Protein AF-A0A2T2UXA8-F1 (afdb_monomer)

Solvent-accessible surface area (backbone atoms only — not comparable to full-atom values): 5760 Å² total; per-residue (Å²): 130,88,63,72,73,56,71,63,59,55,4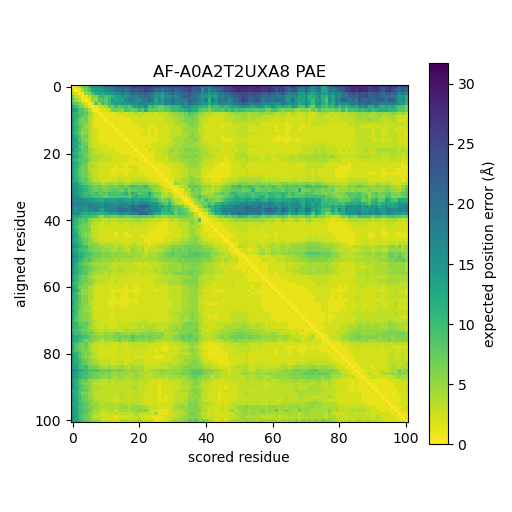5,46,52,39,52,54,51,30,71,77,38,76,65,45,43,37,21,43,39,89,54,54,91,94,45,94,65,94,63,83,54,45,32,29,40,38,30,31,80,61,58,68,75,55,46,57,58,44,48,57,59,51,49,54,52,43,48,56,51,22,59,73,42,70,50,57,48,35,61,46,78,45,77,43,43,61,86,38,72,65,41,51,49,36,74,74,67,28,49,77,90

Foldseek 3Di:
DQDDPDVVLVVVLQVQLCVVPVQWWKWWAPA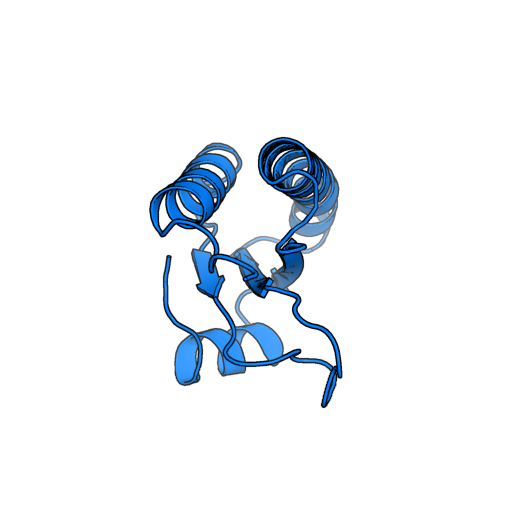DPVDHDPAPETEMEIEHQDDPVVLVVSVVVNVVSLVVSCVVVVPRPRYDYDYDYCPDPVNVNRVVGTHTD

Sequence (101 aa):
MKTAPEADDLEELARALKQVDDRIQVYLLPSDPEGPSQDTDLHVAVLANVEDERLMTLNEAIADIVEDINLKLNYDPFVVAHPTNRDDMLAESARKNGVRL

Mean predicted aligned error: 4.99 Å

Structure (mmCIF, N/CA/C/O backbone):
data_AF-A0A2T2UXA8-F1
#
_entry.id   AF-A0A2T2UXA8-F1
#
loop_
_atom_site.group_PDB
_atom_site.id
_atom_site.type_symbol
_atom_site.label_atom_id
_atom_site.label_alt_id
_atom_site.label_comp_id
_atom_site.label_asym_id
_atom_site.label_entity_id
_atom_site.label_seq_id
_atom_site.pdbx_PDB_ins_code
_atom_site.Cartn_x
_atom_site.Cartn_y
_atom_site.Cartn_z
_atom_site.occupancy
_atom_site.B_iso_or_equiv
_atom_site.auth_seq_id
_atom_site.auth_comp_id
_atom_site.auth_asym_id
_atom_site.auth_atom_id
_atom_site.pdbx_PDB_model_num
ATOM 1 N N . MET A 1 1 ? 10.845 -22.932 5.988 1.00 36.22 1 MET A N 1
ATOM 2 C CA . MET A 1 1 ? 10.409 -22.444 4.663 1.00 36.22 1 MET A CA 1
ATOM 3 C C . MET A 1 1 ? 9.589 -21.208 4.936 1.00 36.22 1 MET A C 1
ATOM 5 O O . MET A 1 1 ? 8.702 -21.309 5.770 1.00 36.22 1 MET A O 1
ATOM 9 N N . LYS A 1 2 ? 9.937 -20.072 4.326 1.00 40.25 2 LYS A N 1
ATOM 10 C CA . LYS A 1 2 ? 9.115 -18.865 4.388 1.00 40.25 2 LYS A CA 1
ATOM 11 C C . LYS A 1 2 ? 7.832 -19.152 3.614 1.00 40.25 2 LYS A C 1
ATOM 13 O O . LYS A 1 2 ? 7.902 -19.455 2.423 1.00 40.25 2 LYS A O 1
ATOM 18 N N . THR A 1 3 ? 6.703 -19.205 4.303 1.00 44.31 3 THR A N 1
ATOM 19 C CA . THR A 1 3 ? 5.393 -19.239 3.658 1.00 44.31 3 THR A CA 1
ATOM 20 C C . THR A 1 3 ? 5.160 -17.864 3.049 1.00 44.31 3 THR A C 1
ATOM 22 O O . THR A 1 3 ? 5.410 -16.852 3.695 1.00 44.31 3 THR A O 1
ATOM 25 N N . ALA A 1 4 ? 4.755 -17.834 1.780 1.00 55.53 4 ALA A N 1
ATOM 26 C CA . ALA A 1 4 ? 4.192 -16.636 1.167 1.00 55.53 4 ALA A CA 1
ATOM 27 C C . ALA A 1 4 ? 3.091 -16.074 2.095 1.00 55.53 4 ALA A C 1
ATOM 29 O O . ALA A 1 4 ? 2.483 -16.880 2.809 1.00 55.53 4 ALA A O 1
ATOM 30 N N . PRO A 1 5 ? 2.834 -14.752 2.096 1.00 58.69 5 PRO A N 1
ATOM 31 C CA . PRO A 1 5 ? 1.695 -14.225 2.854 1.00 58.69 5 PRO A CA 1
ATOM 32 C C . PRO A 1 5 ? 0.455 -15.023 2.433 1.00 58.69 5 PRO A C 1
ATOM 34 O O . PRO A 1 5 ? 0.295 -15.335 1.242 1.00 58.69 5 PRO A O 1
ATOM 37 N N . GLU A 1 6 ? -0.401 -15.407 3.375 1.00 65.06 6 GLU A N 1
ATOM 38 C CA . GLU A 1 6 ? -1.675 -15.985 2.968 1.00 65.06 6 GLU A CA 1
ATOM 39 C C . GLU A 1 6 ? -2.430 -14.881 2.211 1.00 65.06 6 GLU A C 1
ATOM 41 O O . GLU A 1 6 ? -2.365 -13.705 2.576 1.00 65.06 6 GLU A O 1
ATOM 46 N N . ALA A 1 7 ? -3.073 -15.218 1.087 1.00 68.81 7 ALA A N 1
ATOM 47 C CA . ALA A 1 7 ? -3.797 -14.235 0.271 1.00 68.81 7 ALA A CA 1
ATOM 48 C C . ALA A 1 7 ? -4.783 -13.403 1.120 1.00 68.81 7 ALA A C 1
ATOM 50 O O . ALA A 1 7 ? -5.033 -12.236 0.823 1.00 68.81 7 ALA A O 1
ATOM 51 N N . ASP A 1 8 ? -5.250 -13.994 2.218 1.00 79.81 8 ASP A N 1
ATOM 52 C CA . ASP A 1 8 ? -6.139 -13.430 3.220 1.00 79.81 8 ASP A CA 1
ATOM 53 C C . ASP A 1 8 ? -5.565 -12.174 3.911 1.00 79.81 8 ASP A C 1
ATOM 55 O O . ASP A 1 8 ? -6.302 -11.202 4.081 1.00 79.81 8 ASP A O 1
ATOM 59 N N . ASP A 1 9 ? -4.265 -12.120 4.232 1.00 85.50 9 ASP A N 1
ATOM 60 C CA . ASP A 1 9 ? -3.651 -10.961 4.909 1.00 85.50 9 ASP A CA 1
ATOM 61 C C . ASP A 1 9 ? -3.525 -9.748 3.973 1.00 85.50 9 ASP A C 1
ATOM 63 O O . ASP A 1 9 ? -3.772 -8.601 4.357 1.00 85.50 9 ASP A O 1
ATOM 67 N N . LEU A 1 10 ? -3.175 -9.992 2.705 1.00 88.19 10 LEU A N 1
ATOM 68 C CA . LEU A 1 10 ? -3.113 -8.944 1.681 1.00 88.19 10 LEU A CA 1
ATOM 69 C C . LEU A 1 10 ? -4.511 -8.432 1.311 1.00 88.19 10 LEU A C 1
ATOM 71 O O . LEU A 1 10 ? -4.689 -7.238 1.054 1.00 88.19 10 LEU A O 1
ATOM 75 N N . GLU A 1 11 ? -5.513 -9.311 1.319 1.00 90.31 11 GLU A N 1
ATOM 76 C CA . GLU A 1 11 ? -6.910 -8.905 1.202 1.00 90.31 11 GLU A CA 1
ATOM 77 C C . GLU A 1 11 ? -7.372 -8.090 2.415 1.00 90.31 11 GLU A C 1
ATOM 79 O O . GLU A 1 11 ? -8.104 -7.111 2.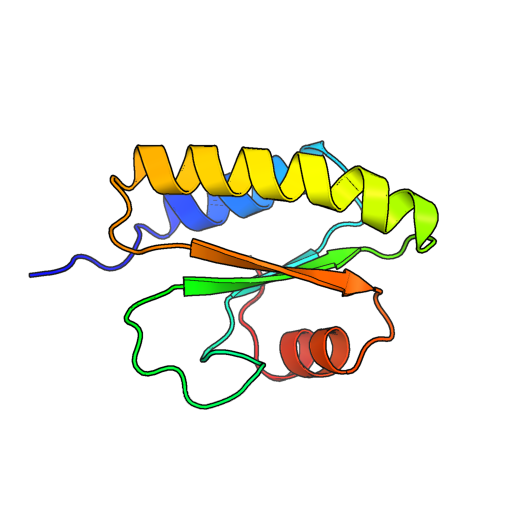244 1.00 90.31 11 GLU A O 1
ATOM 84 N N . 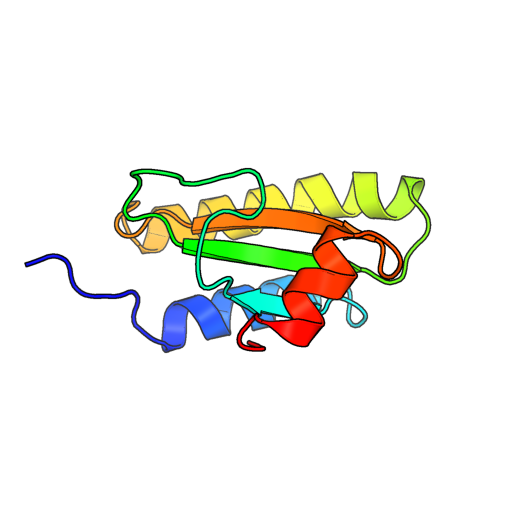GLU A 1 12 ? -6.963 -8.457 3.632 1.00 92.31 12 GLU A N 1
ATOM 85 C CA . GLU A 1 12 ? -7.265 -7.692 4.843 1.00 92.31 12 GLU A CA 1
ATOM 86 C C . GLU A 1 12 ? -6.663 -6.286 4.764 1.00 92.31 12 GLU A C 1
ATOM 88 O O . GLU A 1 12 ? -7.390 -5.307 4.954 1.00 92.31 12 GLU A O 1
ATOM 93 N N . LEU A 1 13 ? -5.386 -6.175 4.385 1.00 93.88 13 LEU A N 1
ATOM 94 C CA . LEU A 1 13 ? -4.720 -4.897 4.132 1.00 93.88 13 LEU A CA 1
ATOM 95 C C . LEU A 1 13 ? -5.513 -4.050 3.129 1.00 93.88 13 LEU A C 1
ATOM 97 O O . LEU A 1 13 ? -5.852 -2.897 3.405 1.00 93.88 13 LEU A O 1
ATOM 101 N N . ALA A 1 14 ? -5.864 -4.620 1.974 1.00 94.06 14 ALA A N 1
ATOM 102 C CA . ALA A 1 14 ? -6.598 -3.901 0.937 1.00 94.06 14 ALA A CA 1
ATOM 103 C C . ALA A 1 14 ? -7.992 -3.443 1.406 1.00 94.06 14 ALA A C 1
ATOM 105 O O . ALA A 1 14 ? -8.449 -2.355 1.038 1.00 94.06 14 ALA A O 1
ATOM 106 N N . ARG A 1 15 ? -8.676 -4.248 2.229 1.00 94.62 15 ARG A N 1
ATOM 107 C CA . ARG A 1 15 ? -9.968 -3.889 2.834 1.00 94.62 15 ARG A CA 1
ATOM 108 C C . ARG A 1 15 ? -9.817 -2.774 3.863 1.00 94.62 15 ARG A C 1
ATOM 110 O O . ARG A 1 15 ? -10.610 -1.837 3.821 1.00 94.62 15 ARG A O 1
ATOM 117 N N . ALA A 1 16 ? -8.823 -2.853 4.746 1.00 95.50 16 ALA A N 1
ATOM 118 C CA . ALA A 1 16 ? -8.560 -1.839 5.765 1.00 95.50 16 ALA A CA 1
ATOM 119 C C . ALA A 1 16 ? -8.251 -0.481 5.120 1.00 95.50 16 ALA A C 1
ATOM 121 O O . ALA A 1 16 ? -8.880 0.523 5.449 1.00 95.50 16 ALA A O 1
ATOM 122 N N . LEU A 1 17 ? -7.384 -0.463 4.104 1.00 95.62 17 LEU A N 1
ATOM 123 C CA . LEU A 1 17 ? -7.049 0.755 3.365 1.00 95.62 17 LEU A CA 1
ATOM 124 C C . LEU A 1 17 ? -8.270 1.382 2.670 1.00 95.62 17 LEU A C 1
ATOM 126 O O . LEU A 1 17 ? -8.449 2.597 2.718 1.00 95.62 17 LEU A O 1
ATOM 130 N N . LYS A 1 18 ? -9.171 0.573 2.096 1.00 94.25 18 LYS A N 1
ATOM 131 C CA . LYS A 1 18 ? -10.435 1.073 1.517 1.00 94.25 18 LYS A CA 1
ATOM 132 C C . LYS A 1 18 ? -11.410 1.643 2.552 1.00 94.25 18 LYS A C 1
ATOM 134 O O . LYS A 1 18 ? -12.272 2.434 2.182 1.00 94.25 18 LYS A O 1
ATOM 139 N N . GLN A 1 19 ? -11.324 1.238 3.821 1.00 94.94 19 GLN A N 1
ATOM 140 C CA . GLN A 1 19 ? -12.153 1.815 4.888 1.00 94.94 19 GLN A CA 1
ATOM 141 C C . GLN A 1 19 ? -11.666 3.205 5.306 1.00 94.94 19 GLN A C 1
ATOM 143 O O . GLN A 1 19 ? -12.483 4.017 5.738 1.00 94.94 19 GLN A O 1
ATOM 148 N N . VAL A 1 20 ? -10.367 3.487 5.152 1.00 93.69 20 VAL A N 1
ATOM 149 C CA . VAL A 1 20 ? -9.811 4.830 5.369 1.00 93.69 20 VAL A CA 1
ATOM 150 C C . VAL A 1 20 ? -10.308 5.796 4.292 1.00 93.69 20 VAL A C 1
ATOM 152 O O . VAL A 1 20 ? -10.772 6.892 4.606 1.00 93.69 20 VAL A O 1
ATOM 155 N N . ASP A 1 21 ? -10.242 5.393 3.021 1.00 93.00 21 ASP A N 1
ATOM 156 C CA . ASP A 1 21 ? -10.785 6.159 1.898 1.00 93.00 21 ASP A CA 1
ATOM 157 C C . ASP A 1 21 ? -11.193 5.211 0.761 1.00 93.00 21 ASP A C 1
ATOM 159 O O . ASP A 1 21 ? -10.383 4.440 0.245 1.00 93.00 21 ASP A O 1
ATOM 163 N N . ASP A 1 22 ? -12.452 5.285 0.332 1.00 92.44 22 ASP A N 1
ATOM 164 C CA . ASP A 1 22 ? -13.028 4.374 -0.664 1.00 92.44 22 ASP A CA 1
ATOM 165 C C . ASP A 1 22 ? -12.453 4.566 -2.078 1.00 92.44 22 ASP A C 1
ATOM 167 O O . ASP A 1 22 ? -12.642 3.719 -2.958 1.00 92.44 22 ASP A O 1
ATOM 171 N N . ARG A 1 23 ? -11.711 5.656 -2.304 1.00 92.38 23 ARG A N 1
ATOM 172 C CA . ARG A 1 23 ? -11.008 5.933 -3.565 1.00 92.38 23 ARG A CA 1
ATOM 173 C C . ARG A 1 23 ? -9.632 5.282 -3.634 1.00 92.38 23 ARG A C 1
ATOM 175 O O . ARG A 1 23 ? -9.023 5.326 -4.706 1.00 92.38 23 ARG A O 1
ATOM 182 N N . ILE A 1 24 ? -9.145 4.701 -2.536 1.00 94.81 24 ILE A N 1
ATOM 183 C CA . ILE A 1 24 ? -7.871 3.988 -2.519 1.00 94.81 24 ILE A CA 1
ATOM 184 C C . ILE A 1 24 ? -7.970 2.712 -3.360 1.00 94.81 24 ILE A C 1
ATOM 186 O O . ILE A 1 24 ? -8.902 1.909 -3.259 1.00 94.81 24 ILE A O 1
ATOM 190 N N . GLN A 1 25 ? -6.961 2.511 -4.197 1.00 95.12 25 GLN A N 1
ATOM 191 C CA . GLN A 1 25 ? -6.720 1.268 -4.911 1.00 95.12 25 GLN A CA 1
ATOM 192 C C . GLN A 1 25 ? -5.390 0.686 -4.453 1.00 95.12 25 GLN A C 1
ATOM 194 O O . GLN A 1 25 ? -4.411 1.415 -4.331 1.00 95.12 25 GLN A O 1
ATOM 199 N N . VAL A 1 26 ? -5.352 -0.625 -4.240 1.00 94.94 26 VAL A N 1
ATOM 200 C CA . VAL A 1 26 ? -4.160 -1.319 -3.753 1.00 94.94 26 VAL A CA 1
ATOM 201 C C . VAL A 1 26 ? -3.717 -2.325 -4.805 1.00 94.94 26 VAL A C 1
ATOM 203 O O . VAL A 1 26 ? -4.539 -3.056 -5.363 1.00 94.94 26 VAL A O 1
ATOM 206 N N . TYR A 1 27 ? -2.423 -2.328 -5.106 1.00 94.31 27 TYR A N 1
ATOM 207 C CA . TYR A 1 27 ? -1.813 -3.244 -6.063 1.00 94.31 27 TYR A CA 1
ATOM 208 C C . TYR A 1 27 ? -0.582 -3.883 -5.436 1.00 94.31 27 TYR A C 1
ATOM 210 O O . TYR A 1 27 ? 0.285 -3.170 -4.943 1.00 94.31 27 TYR A O 1
ATOM 218 N N . LEU A 1 28 ? -0.471 -5.205 -5.512 1.00 92.88 28 LEU A N 1
ATOM 219 C CA . LEU A 1 28 ? 0.777 -5.910 -5.256 1.00 92.88 28 LEU A CA 1
ATOM 220 C C . LEU A 1 28 ? 1.712 -5.717 -6.451 1.00 92.88 28 LEU A C 1
ATOM 222 O O . LEU A 1 28 ? 1.332 -5.976 -7.598 1.00 92.88 28 LEU A O 1
ATOM 226 N N . LEU A 1 29 ? 2.929 -5.260 -6.188 1.00 89.94 29 LEU A N 1
ATOM 227 C CA . LEU A 1 29 ? 3.951 -5.063 -7.205 1.00 89.94 29 LEU A CA 1
ATOM 228 C C . LEU A 1 29 ? 4.789 -6.342 -7.367 1.00 89.94 29 LEU A C 1
ATOM 230 O O . LEU A 1 29 ? 5.086 -7.011 -6.379 1.00 89.94 29 LEU A O 1
ATOM 234 N N . PRO A 1 30 ? 5.196 -6.696 -8.599 1.00 82.12 30 PRO A N 1
ATOM 235 C CA . PRO A 1 30 ? 6.040 -7.868 -8.843 1.00 82.12 30 PRO A CA 1
ATOM 236 C C . PRO A 1 30 ? 7.494 -7.685 -8.368 1.00 82.12 30 PRO A C 1
ATOM 238 O O . PRO A 1 30 ? 8.236 -8.661 -8.295 1.00 82.12 30 PRO A O 1
ATOM 241 N N . SER A 1 31 ? 7.907 -6.446 -8.094 1.00 79.44 31 SER A N 1
ATOM 242 C CA . SER A 1 31 ? 9.219 -6.059 -7.572 1.00 79.44 31 SER A CA 1
ATOM 243 C C . SER A 1 31 ? 9.132 -4.671 -6.932 1.00 79.44 31 SER A C 1
ATOM 245 O O . SER A 1 31 ? 8.136 -3.965 -7.120 1.00 79.44 31 SER A O 1
ATOM 247 N N . ASP A 1 32 ? 10.192 -4.259 -6.241 1.00 81.62 32 ASP A N 1
ATOM 248 C CA . ASP A 1 32 ? 10.357 -2.878 -5.786 1.00 81.62 32 ASP A CA 1
ATOM 249 C C . ASP A 1 32 ? 10.264 -1.889 -6.975 1.00 81.62 32 ASP A C 1
ATOM 251 O O . ASP A 1 32 ? 10.875 -2.120 -8.030 1.00 81.62 32 ASP A O 1
ATOM 255 N N . PRO A 1 33 ? 9.442 -0.829 -6.860 1.00 76.06 33 PRO A N 1
ATOM 256 C CA . PRO A 1 33 ? 9.313 0.204 -7.880 1.00 76.06 33 PRO A CA 1
ATOM 257 C C . PRO A 1 33 ? 10.525 1.138 -8.010 1.00 76.06 33 PRO A C 1
ATOM 259 O O . PRO A 1 33 ? 10.682 1.746 -9.071 1.00 76.06 33 PRO A O 1
ATOM 262 N N . GLU A 1 34 ? 11.371 1.270 -6.985 1.00 73.50 34 GLU A N 1
ATOM 263 C CA . GLU A 1 34 ? 12.538 2.166 -6.995 1.00 73.50 34 GLU A CA 1
ATOM 264 C C . GLU A 1 34 ? 13.806 1.502 -7.561 1.00 73.50 34 GLU A C 1
ATOM 266 O O . GLU A 1 34 ? 14.787 2.179 -7.881 1.00 73.50 34 GLU A O 1
ATOM 271 N N . GLY A 1 35 ? 13.786 0.183 -7.771 1.00 68.44 35 GLY A N 1
ATOM 272 C CA . GLY A 1 35 ? 14.887 -0.555 -8.379 1.00 68.44 35 GLY A CA 1
ATOM 273 C C . GLY A 1 35 ? 14.882 -2.036 -8.012 1.00 68.44 35 GLY A C 1
ATOM 274 O O . GLY A 1 35 ? 13.951 -2.523 -7.385 1.00 68.44 35 GLY A O 1
ATOM 275 N N . PRO A 1 36 ? 15.905 -2.802 -8.419 1.00 60.09 36 PRO A N 1
ATOM 276 C CA . PRO A 1 36 ? 16.059 -4.177 -7.970 1.00 60.09 36 PRO A CA 1
ATOM 277 C C . PRO A 1 36 ? 16.404 -4.210 -6.473 1.00 60.09 36 PRO A C 1
ATOM 279 O O . PRO A 1 36 ? 17.575 -4.195 -6.096 1.00 60.09 36 PRO A O 1
ATOM 282 N N . SER A 1 37 ? 15.375 -4.274 -5.635 1.00 57.97 37 SER A N 1
ATOM 283 C CA . SER A 1 37 ? 15.467 -4.698 -4.240 1.00 57.97 37 SER A CA 1
ATOM 284 C C . SER A 1 37 ? 15.910 -6.169 -4.175 1.00 57.97 37 SER A C 1
ATOM 286 O O . SER A 1 37 ? 15.537 -6.994 -5.016 1.00 57.97 37 SER A O 1
ATOM 288 N N . GLN A 1 38 ? 16.780 -6.493 -3.217 1.00 55.53 38 GLN A N 1
ATOM 289 C CA . GLN A 1 38 ? 17.244 -7.863 -2.946 1.00 55.53 38 GLN A CA 1
ATOM 290 C C . GLN A 1 38 ? 16.380 -8.521 -1.857 1.00 55.53 38 GLN A C 1
ATOM 292 O O . GLN A 1 38 ? 16.751 -9.559 -1.301 1.00 55.53 38 GLN A O 1
ATOM 297 N N . ASP A 1 39 ? 15.250 -7.904 -1.533 1.00 66.75 39 ASP A N 1
ATOM 298 C CA . ASP A 1 39 ? 14.540 -8.109 -0.288 1.00 66.75 39 ASP A CA 1
ATOM 299 C C . ASP A 1 39 ? 13.396 -9.092 -0.564 1.00 66.75 39 ASP A C 1
ATOM 301 O O . ASP A 1 39 ? 12.831 -9.146 -1.657 1.00 66.75 39 ASP A O 1
ATOM 305 N N . THR A 1 40 ? 13.050 -9.925 0.417 1.00 76.62 40 THR A N 1
ATOM 306 C CA . THR A 1 40 ? 11.897 -10.840 0.305 1.00 76.62 40 THR A CA 1
ATOM 307 C C . THR A 1 40 ? 10.577 -10.130 0.615 1.00 76.62 40 THR A C 1
ATOM 309 O O . THR A 1 40 ? 9.627 -10.768 1.070 1.00 76.62 40 THR A O 1
ATOM 312 N N . ASP A 1 41 ? 10.554 -8.815 0.428 1.00 86.88 41 ASP A N 1
ATOM 313 C CA . ASP A 1 41 ? 9.507 -7.922 0.889 1.00 86.88 41 ASP A CA 1
ATOM 314 C C . ASP A 1 41 ? 8.371 -7.860 -0.131 1.00 86.88 41 ASP A C 1
ATOM 316 O O . ASP A 1 41 ? 8.541 -8.064 -1.338 1.00 86.88 41 ASP A O 1
ATOM 320 N N . LEU A 1 42 ? 7.173 -7.587 0.368 1.00 89.44 42 LEU A N 1
ATOM 321 C CA . LEU A 1 42 ? 5.989 -7.402 -0.451 1.00 89.44 42 LEU A CA 1
ATOM 322 C C . LEU A 1 42 ? 5.758 -5.919 -0.649 1.00 89.44 42 LEU A C 1
ATOM 324 O O . LEU A 1 42 ? 5.306 -5.215 0.253 1.00 89.44 42 LEU A O 1
ATOM 328 N N . HIS A 1 43 ? 6.019 -5.450 -1.858 1.00 91.62 43 HIS 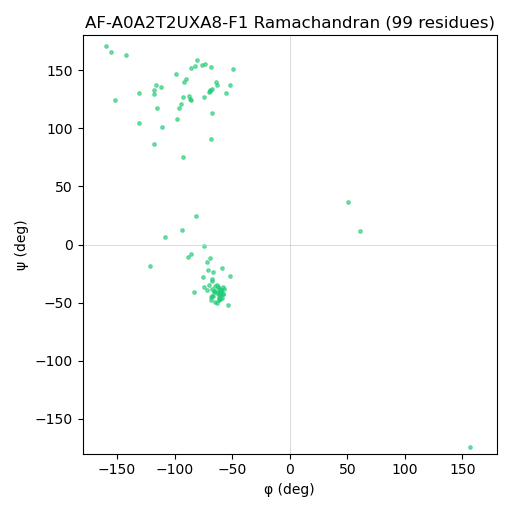A N 1
ATOM 329 C CA . HIS A 1 43 ? 5.771 -4.063 -2.202 1.00 91.62 43 HIS A CA 1
ATOM 330 C C . HIS A 1 43 ? 4.331 -3.894 -2.675 1.00 91.62 43 HIS A C 1
ATOM 332 O O . HIS A 1 43 ? 3.894 -4.549 -3.624 1.00 91.62 43 HIS A O 1
ATOM 338 N N . VAL A 1 44 ? 3.596 -2.987 -2.041 1.00 93.81 44 VAL A N 1
ATOM 339 C CA . VAL A 1 44 ? 2.232 -2.634 -2.434 1.00 93.81 44 VAL A CA 1
ATOM 340 C C . VAL A 1 44 ? 2.164 -1.167 -2.837 1.00 93.81 44 VAL A C 1
ATOM 342 O O . VAL A 1 44 ? 2.609 -0.289 -2.108 1.00 93.81 44 VAL A O 1
ATOM 345 N N . ALA A 1 45 ? 1.596 -0.876 -4.003 1.00 95.00 45 ALA A N 1
ATOM 346 C CA . ALA A 1 45 ? 1.268 0.489 -4.391 1.00 95.00 45 ALA A CA 1
ATOM 347 C C . ALA A 1 45 ? -0.124 0.849 -3.867 1.00 95.00 45 ALA A C 1
ATOM 349 O O . ALA A 1 45 ? -1.095 0.130 -4.130 1.00 95.00 45 ALA A O 1
ATOM 350 N N . VAL A 1 46 ? -0.220 1.976 -3.161 1.00 95.19 46 VAL A N 1
ATOM 351 C CA . VAL A 1 46 ? -1.474 2.507 -2.614 1.00 95.19 46 VAL A CA 1
ATOM 352 C C . VAL A 1 46 ? -1.817 3.780 -3.375 1.00 95.19 46 VAL A C 1
ATOM 354 O O . VAL A 1 46 ? -1.233 4.837 -3.154 1.00 95.19 46 VAL A O 1
ATOM 357 N N . LEU A 1 47 ? -2.741 3.667 -4.327 1.00 94.62 47 LEU A N 1
ATOM 358 C CA . LEU A 1 47 ? -3.103 4.758 -5.226 1.00 94.62 47 LEU A CA 1
ATOM 359 C C . LEU A 1 47 ? -4.340 5.465 -4.691 1.00 94.62 47 LEU A C 1
ATOM 361 O O . LEU A 1 47 ? -5.417 4.867 -4.646 1.00 94.62 47 LEU A O 1
ATOM 365 N N . ALA A 1 48 ? -4.217 6.743 -4.353 1.00 92.12 48 ALA A N 1
ATOM 366 C CA . ALA A 1 48 ? -5.351 7.571 -3.968 1.00 92.12 48 ALA A CA 1
ATOM 367 C C . ALA A 1 48 ? -5.607 8.638 -5.042 1.00 92.12 48 ALA A C 1
ATOM 369 O O . ALA A 1 48 ? -4.685 9.269 -5.546 1.00 92.12 48 ALA A O 1
ATOM 370 N N . ASN A 1 49 ? -6.871 8.840 -5.421 1.00 90.25 49 ASN A N 1
ATOM 371 C CA . ASN A 1 49 ? -7.274 9.957 -6.281 1.00 90.25 49 ASN A CA 1
ATOM 372 C C . ASN A 1 49 ? -7.699 11.142 -5.404 1.00 90.25 49 ASN A C 1
ATOM 374 O O . ASN A 1 49 ? -8.897 11.379 -5.206 1.00 90.25 49 ASN A O 1
ATOM 378 N N . VAL A 1 50 ? -6.711 11.815 -4.817 1.00 87.00 50 VAL A N 1
ATOM 379 C CA . VAL A 1 50 ? -6.904 12.888 -3.835 1.00 87.00 50 VAL A CA 1
ATOM 380 C C . VAL A 1 50 ? -5.883 14.003 -4.035 1.00 87.00 50 VAL A C 1
ATOM 382 O O . VAL A 1 50 ? -4.859 13.821 -4.677 1.00 87.00 50 VAL A O 1
ATOM 385 N N . GLU A 1 51 ? -6.148 15.171 -3.466 1.00 88.31 51 GLU A N 1
ATOM 386 C CA . GLU A 1 51 ? -5.160 16.253 -3.420 1.00 88.31 51 GLU A CA 1
ATOM 387 C C . GLU A 1 51 ? -3.992 15.891 -2.486 1.00 88.31 51 GLU A C 1
ATOM 389 O O . GLU A 1 51 ? -4.177 15.137 -1.527 1.00 88.31 51 GLU A O 1
ATOM 394 N N . ASP A 1 52 ? -2.803 16.447 -2.739 1.00 85.12 52 ASP A N 1
ATOM 395 C CA . ASP A 1 52 ? -1.563 16.093 -2.028 1.00 85.12 52 ASP A CA 1
ATOM 396 C C . ASP A 1 52 ? -1.659 16.285 -0.506 1.00 85.12 52 ASP A C 1
ATOM 398 O O . ASP A 1 52 ? -1.188 15.443 0.253 1.00 85.12 52 ASP A O 1
ATOM 402 N N . GLU A 1 53 ? -2.333 17.337 -0.033 1.00 87.00 53 GLU A N 1
ATOM 403 C CA . GLU A 1 53 ? -2.544 17.573 1.407 1.00 87.00 53 GLU A CA 1
ATOM 404 C C . GLU A 1 53 ? -3.342 16.436 2.066 1.00 87.00 53 GLU A C 1
ATOM 406 O O . GLU A 1 53 ? -3.065 16.007 3.193 1.00 87.00 53 GLU A O 1
ATOM 411 N N . ARG A 1 54 ? -4.325 15.892 1.341 1.00 88.88 54 ARG A N 1
ATOM 412 C CA . ARG A 1 54 ? -5.092 14.736 1.801 1.00 88.88 54 ARG A CA 1
ATOM 413 C C . ARG A 1 54 ? -4.276 13.459 1.688 1.00 88.88 54 ARG A C 1
ATOM 415 O O . ARG A 1 54 ? -4.391 12.623 2.575 1.00 88.88 54 ARG A O 1
ATOM 422 N N . LEU A 1 55 ? -3.447 13.309 0.654 1.00 89.62 55 LEU A N 1
ATOM 423 C CA . LEU A 1 55 ? -2.521 12.182 0.554 1.00 89.62 55 LEU A CA 1
ATOM 424 C C . LEU A 1 55 ? -1.549 12.167 1.741 1.00 89.62 55 LEU A C 1
ATOM 426 O O . LEU A 1 55 ? -1.375 11.122 2.350 1.00 89.62 55 LEU A O 1
ATOM 430 N N . MET A 1 56 ? -1.006 13.319 2.144 1.00 88.50 56 MET A N 1
ATOM 431 C CA . MET A 1 56 ? -0.171 13.425 3.346 1.00 88.50 56 MET A CA 1
ATOM 432 C C . MET A 1 56 ? -0.904 12.954 4.607 1.00 88.50 56 MET A C 1
ATOM 434 O O . MET A 1 56 ? -0.331 12.224 5.405 1.00 88.50 56 MET A O 1
ATOM 438 N N . THR A 1 57 ? -2.177 13.325 4.758 1.00 89.44 57 THR A N 1
ATOM 439 C CA . THR A 1 57 ? -3.010 12.860 5.882 1.00 89.44 57 THR A CA 1
ATOM 440 C C . THR A 1 57 ? -3.254 11.349 5.815 1.00 89.44 57 THR A C 1
ATOM 442 O O . THR A 1 57 ? -3.208 10.656 6.826 1.00 89.44 57 THR A O 1
ATOM 445 N N . LEU A 1 58 ? -3.508 10.820 4.616 1.00 93.50 58 LEU A N 1
ATOM 446 C CA . LEU A 1 58 ? -3.696 9.387 4.406 1.00 93.50 58 LEU A CA 1
ATOM 447 C C . LEU A 1 58 ? -2.407 8.602 4.647 1.00 93.50 58 LEU A C 1
ATOM 449 O O . LEU A 1 58 ? -2.498 7.471 5.101 1.00 93.50 58 LEU A O 1
ATOM 453 N N . ASN A 1 59 ? -1.230 9.173 4.383 1.00 92.88 59 ASN A N 1
ATOM 454 C CA . ASN A 1 59 ? 0.046 8.478 4.554 1.00 92.88 59 ASN A CA 1
ATOM 455 C C . ASN A 1 59 ? 0.271 8.011 5.993 1.00 92.88 59 ASN A C 1
ATOM 457 O O . ASN A 1 59 ? 0.760 6.901 6.176 1.00 92.88 59 ASN A O 1
ATOM 461 N N . GLU A 1 60 ? -0.113 8.809 6.993 1.00 92.50 60 GLU A N 1
ATOM 462 C CA . GLU A 1 60 ? -0.043 8.391 8.400 1.00 92.50 60 GLU A CA 1
ATOM 463 C C . GLU A 1 60 ? -0.965 7.189 8.656 1.00 92.50 60 GLU A C 1
ATOM 465 O O . GLU A 1 60 ? -0.509 6.146 9.111 1.00 92.50 60 GLU A O 1
ATOM 470 N N . ALA A 1 61 ? -2.234 7.271 8.243 1.00 94.19 61 ALA A N 1
ATOM 471 C CA . ALA A 1 61 ? -3.186 6.170 8.409 1.00 94.19 61 ALA A CA 1
ATOM 472 C C . ALA A 1 61 ? -2.791 4.899 7.629 1.00 94.19 61 ALA A C 1
ATOM 474 O O . ALA A 1 61 ? -3.035 3.782 8.082 1.00 94.19 61 ALA A O 1
ATOM 475 N N . ILE A 1 62 ? -2.189 5.053 6.445 1.00 95.69 62 ILE A N 1
ATOM 476 C CA . ILE A 1 62 ? -1.664 3.942 5.645 1.00 95.69 62 ILE A CA 1
ATOM 477 C C . ILE A 1 62 ? -0.488 3.286 6.375 1.00 95.69 62 ILE A C 1
ATOM 479 O O . ILE A 1 62 ? -0.435 2.059 6.431 1.00 95.69 62 ILE A O 1
ATOM 483 N N . ALA A 1 63 ? 0.434 4.080 6.928 1.00 95.12 63 ALA A N 1
ATOM 484 C CA . ALA A 1 63 ? 1.589 3.572 7.661 1.00 95.12 63 ALA A CA 1
ATOM 485 C C . ALA A 1 63 ? 1.163 2.755 8.889 1.00 95.12 63 ALA A C 1
ATOM 487 O O . ALA A 1 63 ? 1.638 1.631 9.044 1.00 95.12 63 ALA A O 1
ATOM 488 N N . ASP A 1 64 ? 0.208 3.261 9.675 1.00 96.50 64 ASP A N 1
ATOM 489 C CA . ASP A 1 64 ? -0.327 2.562 10.850 1.00 96.50 64 ASP A CA 1
ATOM 490 C C . ASP A 1 64 ? -0.939 1.198 10.471 1.00 96.50 64 ASP A C 1
ATOM 492 O O . ASP A 1 64 ? -0.646 0.173 11.084 1.00 96.50 64 ASP A O 1
ATOM 496 N N . ILE A 1 65 ? -1.744 1.147 9.402 1.00 96.31 65 ILE A N 1
ATOM 497 C CA . ILE A 1 65 ? -2.366 -0.105 8.933 1.00 96.31 65 ILE A CA 1
ATOM 498 C C . ILE A 1 65 ? -1.314 -1.109 8.445 1.00 96.31 65 ILE A C 1
ATOM 500 O O . ILE A 1 65 ? -1.441 -2.314 8.673 1.00 96.31 65 ILE A O 1
ATOM 504 N N . VAL A 1 66 ? -0.285 -0.636 7.743 1.00 95.19 66 VAL A N 1
ATOM 505 C CA . VAL A 1 66 ? 0.800 -1.495 7.251 1.00 95.19 66 VAL A CA 1
ATOM 506 C C . VAL A 1 66 ? 1.628 -2.037 8.414 1.00 95.19 66 VAL A C 1
ATOM 508 O O . VAL A 1 66 ? 2.015 -3.205 8.384 1.00 95.19 66 VAL A O 1
ATOM 511 N N . GLU A 1 67 ? 1.866 -1.235 9.452 1.00 95.25 67 GLU A N 1
ATOM 512 C CA . GLU A 1 67 ? 2.509 -1.690 10.686 1.00 95.25 67 GLU A CA 1
ATOM 513 C C . GLU A 1 67 ? 1.682 -2.779 11.381 1.00 95.25 67 GLU A C 1
ATOM 515 O O . GLU A 1 67 ? 2.227 -3.838 11.699 1.00 95.25 67 GLU A O 1
ATOM 520 N N . ASP A 1 68 ? 0.369 -2.584 11.532 1.00 94.94 68 ASP A N 1
ATOM 521 C CA . ASP A 1 68 ? -0.535 -3.576 12.125 1.00 94.94 68 ASP A CA 1
ATOM 522 C C . ASP A 1 68 ? -0.510 -4.915 11.369 1.00 94.94 68 ASP A C 1
ATOM 524 O O . ASP A 1 68 ? -0.473 -5.988 11.981 1.00 94.94 68 ASP A O 1
ATOM 528 N N . ILE A 1 69 ? -0.513 -4.872 10.033 1.00 93.25 69 ILE A N 1
ATOM 529 C CA . ILE A 1 69 ? -0.420 -6.073 9.189 1.00 93.25 69 ILE A CA 1
ATOM 530 C C . ILE A 1 69 ? 0.953 -6.736 9.330 1.00 93.25 69 ILE A C 1
ATOM 532 O O . ILE A 1 69 ? 1.033 -7.948 9.525 1.00 93.25 69 ILE A O 1
ATOM 536 N N . ASN A 1 70 ? 2.037 -5.962 9.313 1.00 92.50 70 ASN A N 1
ATOM 537 C CA . ASN A 1 70 ? 3.383 -6.493 9.519 1.00 92.50 70 ASN A CA 1
ATOM 538 C C . ASN A 1 70 ? 3.546 -7.153 10.892 1.00 92.50 70 ASN A C 1
ATOM 540 O O . ASN A 1 70 ? 4.134 -8.228 10.988 1.00 92.50 70 ASN A O 1
ATOM 544 N N . LEU A 1 71 ? 2.992 -6.561 11.950 1.00 92.06 71 LEU A N 1
ATOM 545 C CA . LEU A 1 71 ? 2.994 -7.145 13.290 1.00 92.06 71 LEU A CA 1
ATOM 546 C C . LEU A 1 71 ? 2.242 -8.482 13.329 1.00 92.06 71 LEU A C 1
ATOM 548 O O . LEU A 1 71 ? 2.739 -9.438 13.928 1.00 92.06 71 LEU A O 1
ATOM 552 N N . LYS A 1 72 ? 1.082 -8.583 12.662 1.00 89.81 72 LYS A N 1
ATOM 553 C CA . LYS A 1 72 ? 0.324 -9.844 12.536 1.00 89.81 72 LYS A CA 1
ATOM 554 C C . LYS A 1 72 ? 1.119 -10.925 11.807 1.00 89.81 72 LYS A C 1
ATOM 556 O O . LYS A 1 72 ? 1.139 -12.069 12.254 1.00 89.81 72 LYS A O 1
ATOM 561 N N . LEU A 1 73 ? 1.826 -10.541 10.746 1.00 86.38 73 LEU A N 1
ATOM 562 C CA . LEU A 1 73 ? 2.725 -11.408 9.979 1.00 86.38 73 LEU A CA 1
ATOM 563 C C . LEU A 1 73 ? 4.052 -11.698 10.702 1.00 86.38 73 LEU A C 1
ATOM 565 O O . LEU A 1 73 ? 4.906 -12.403 10.168 1.00 86.38 73 LEU A O 1
ATOM 569 N N . ASN A 1 74 ? 4.269 -11.146 11.902 1.00 88.31 74 ASN A N 1
ATOM 570 C CA . ASN A 1 74 ? 5.551 -11.199 12.604 1.00 88.31 74 ASN A CA 1
ATOM 571 C C . ASN A 1 74 ? 6.728 -10.753 11.703 1.00 88.31 74 ASN A C 1
ATOM 573 O O . ASN A 1 74 ? 7.828 -11.305 11.768 1.00 88.31 74 ASN A O 1
ATOM 577 N N . TYR A 1 75 ? 6.465 -9.753 10.857 1.00 84.25 75 TYR A N 1
ATOM 578 C CA . TYR A 1 75 ? 7.363 -9.155 9.870 1.00 84.25 75 TYR A CA 1
ATOM 579 C C . TYR A 1 75 ? 7.889 -10.110 8.781 1.00 84.25 75 TYR A C 1
ATOM 581 O O . TYR A 1 75 ? 8.812 -9.737 8.057 1.00 84.25 75 TYR A O 1
ATOM 589 N N . ASP A 1 76 ? 7.348 -11.328 8.639 1.00 84.56 76 ASP A N 1
ATOM 590 C CA . ASP A 1 76 ? 7.739 -12.259 7.572 1.00 84.56 76 ASP A CA 1
ATOM 591 C C . ASP A 1 76 ? 6.496 -12.823 6.865 1.00 84.56 76 ASP A C 1
ATOM 593 O O . ASP A 1 76 ? 5.829 -13.710 7.404 1.00 84.56 76 ASP A O 1
ATOM 597 N N . PRO A 1 77 ? 6.187 -12.352 5.648 1.00 82.88 77 PRO A N 1
ATOM 598 C CA . PRO A 1 77 ? 6.930 -11.357 4.863 1.00 82.88 77 PRO A CA 1
ATOM 599 C C . PRO A 1 77 ? 6.722 -9.917 5.361 1.00 82.88 77 PRO A C 1
ATOM 601 O O . PRO A 1 77 ? 5.680 -9.591 5.925 1.00 82.88 77 PRO A O 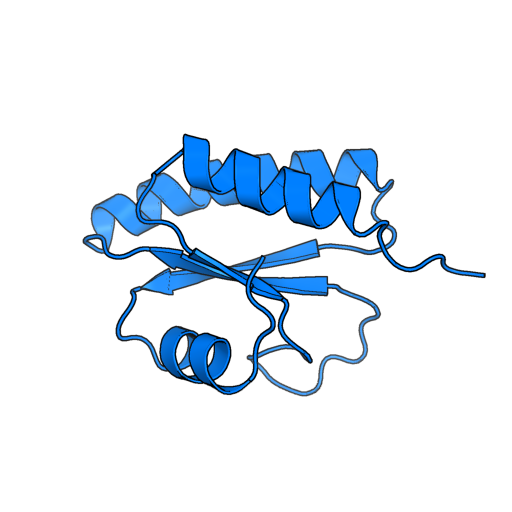1
ATOM 604 N N . PHE A 1 78 ? 7.695 -9.040 5.097 1.00 89.12 78 PHE A N 1
ATOM 605 C CA . PHE A 1 78 ? 7.582 -7.614 5.400 1.00 89.12 78 PHE A CA 1
ATOM 606 C C . PHE A 1 78 ? 6.875 -6.879 4.256 1.00 89.12 78 PHE A C 1
ATOM 608 O O . PHE A 1 78 ? 7.285 -6.966 3.101 1.00 89.12 78 PHE A O 1
ATOM 615 N N . VAL A 1 79 ? 5.791 -6.172 4.561 1.00 91.38 79 VAL A N 1
ATOM 616 C CA . VAL A 1 79 ? 5.004 -5.374 3.621 1.00 91.38 79 VAL A CA 1
ATOM 617 C C . VAL A 1 79 ? 5.509 -3.938 3.617 1.00 91.38 79 VAL A C 1
ATOM 619 O O . VAL A 1 79 ? 5.548 -3.280 4.657 1.00 91.38 79 VAL A O 1
ATOM 622 N N . VAL A 1 80 ? 5.815 -3.431 2.426 1.00 92.06 80 VAL A N 1
ATOM 623 C CA . VAL A 1 80 ? 6.217 -2.044 2.182 1.00 92.06 80 VAL A CA 1
ATOM 624 C C . VAL A 1 80 ? 5.155 -1.379 1.318 1.00 92.06 80 VAL A C 1
ATOM 626 O O . VAL A 1 80 ? 4.931 -1.785 0.176 1.00 92.06 80 VAL A O 1
ATOM 629 N N . ALA A 1 81 ? 4.499 -0.350 1.847 1.00 93.38 81 ALA A N 1
ATOM 630 C CA . ALA A 1 81 ? 3.539 0.433 1.084 1.00 93.38 81 ALA A CA 1
ATOM 631 C C . ALA A 1 81 ? 4.196 1.640 0.420 1.00 93.38 81 ALA A C 1
ATOM 633 O O . ALA A 1 81 ? 4.984 2.354 1.033 1.00 93.38 81 ALA A O 1
ATOM 634 N N . HIS A 1 82 ? 3.782 1.893 -0.817 1.00 93.75 82 HIS A N 1
ATOM 635 C CA . HIS A 1 82 ? 4.182 3.034 -1.628 1.00 93.75 82 HIS A CA 1
ATOM 636 C C . HIS A 1 82 ? 2.943 3.882 -1.946 1.00 93.75 82 HIS A C 1
ATOM 638 O O . HIS A 1 82 ? 2.271 3.636 -2.959 1.00 93.75 82 HIS A O 1
ATOM 644 N N . PRO A 1 83 ? 2.566 4.828 -1.065 1.00 93.25 83 PRO A N 1
ATOM 645 C CA . PRO A 1 83 ? 1.447 5.724 -1.305 1.00 93.25 83 PRO A CA 1
ATOM 646 C C . PRO A 1 83 ? 1.771 6.702 -2.425 1.00 93.25 83 PRO A C 1
ATOM 648 O O . PRO A 1 83 ? 2.833 7.323 -2.435 1.00 93.25 83 PRO A O 1
ATOM 651 N N . THR A 1 84 ? 0.850 6.868 -3.366 1.00 93.19 84 THR A N 1
ATOM 652 C CA . THR A 1 84 ? 1.040 7.828 -4.450 1.00 93.19 84 THR A CA 1
ATOM 653 C C . THR A 1 84 ? -0.280 8.310 -5.033 1.00 93.19 84 THR A C 1
ATOM 655 O O . THR A 1 84 ? -1.353 7.732 -4.818 1.00 93.19 84 THR A O 1
ATOM 658 N N . ASN A 1 85 ? -0.188 9.392 -5.795 1.00 91.31 85 ASN A N 1
ATOM 659 C CA . ASN A 1 85 ? -1.316 9.995 -6.469 1.00 91.31 85 ASN A CA 1
ATOM 660 C C . ASN A 1 85 ? -1.626 9.280 -7.794 1.00 91.31 85 ASN A C 1
ATOM 662 O O . ASN A 1 85 ? -0.755 8.689 -8.432 1.00 91.31 85 ASN A O 1
ATOM 666 N N . ARG A 1 86 ? -2.884 9.333 -8.245 1.00 85.12 86 ARG A N 1
ATOM 667 C CA . ARG A 1 86 ? -3.363 8.564 -9.419 1.00 85.12 86 ARG A CA 1
ATOM 668 C C . ARG A 1 86 ? -2.632 8.828 -10.740 1.00 85.12 86 ARG A C 1
ATOM 670 O O . ARG A 1 86 ? -2.772 8.016 -11.653 1.00 85.12 86 ARG A O 1
ATOM 677 N N . ASP A 1 87 ? -1.948 9.956 -10.877 1.00 86.44 87 ASP A N 1
ATOM 678 C CA . ASP A 1 87 ? -1.311 10.387 -12.126 1.00 86.44 87 ASP A CA 1
ATOM 679 C C . ASP A 1 87 ? 0.227 10.277 -12.058 1.00 86.44 87 ASP A C 1
ATOM 681 O O . ASP A 1 87 ? 0.916 10.668 -12.996 1.00 86.44 87 ASP A O 1
ATOM 685 N N . ASP A 1 88 ? 0.762 9.709 -10.973 1.00 90.19 88 ASP A N 1
ATOM 686 C CA . ASP A 1 88 ? 2.192 9.462 -10.800 1.00 90.19 88 ASP A CA 1
ATOM 687 C C . ASP A 1 88 ? 2.693 8.284 -11.662 1.00 90.19 88 ASP A C 1
ATOM 689 O O . ASP A 1 88 ? 1.941 7.362 -12.006 1.00 90.19 88 ASP A O 1
ATOM 693 N N . MET A 1 89 ? 3.990 8.274 -11.980 1.00 90.56 89 MET A N 1
ATOM 694 C CA . MET A 1 89 ? 4.636 7.181 -12.716 1.00 90.56 89 MET A CA 1
ATOM 695 C C . MET A 1 89 ? 4.482 5.828 -12.009 1.00 90.56 89 MET A C 1
ATOM 697 O O . MET A 1 89 ? 4.274 4.804 -12.669 1.00 90.56 89 MET A O 1
ATOM 701 N N . LEU A 1 90 ? 4.528 5.810 -10.674 1.00 91.25 90 LEU A N 1
ATOM 702 C CA . LEU A 1 90 ? 4.271 4.604 -9.894 1.00 91.25 90 LEU A CA 1
ATOM 703 C C . LEU A 1 90 ? 2.833 4.106 -10.102 1.00 91.25 90 LEU A C 1
ATOM 705 O O . LEU A 1 90 ? 2.617 2.908 -10.292 1.00 91.25 90 LEU A O 1
ATOM 709 N N . ALA A 1 91 ? 1.851 5.010 -10.137 1.00 92.19 91 ALA A N 1
ATOM 710 C CA . ALA A 1 91 ? 0.450 4.667 -10.378 1.00 92.19 91 ALA A CA 1
ATOM 711 C C . ALA A 1 91 ? 0.216 4.106 -11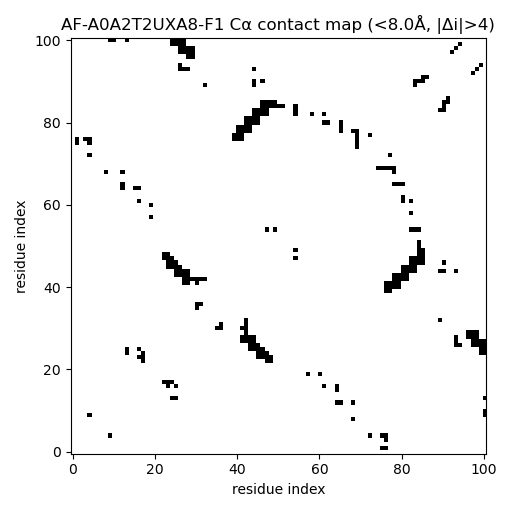.788 1.00 92.19 91 ALA A C 1
ATOM 713 O O . ALA A 1 91 ? -0.628 3.226 -11.988 1.00 92.19 91 ALA A O 1
ATOM 714 N N . GLU A 1 92 ? 0.941 4.606 -12.789 1.00 92.12 92 GLU A N 1
ATOM 715 C CA . GLU A 1 92 ? 0.941 4.026 -14.134 1.00 92.12 92 GLU A CA 1
ATOM 716 C C . GLU A 1 92 ? 1.543 2.612 -14.132 1.00 92.12 92 GLU A C 1
ATOM 718 O O . GLU A 1 92 ? 0.912 1.672 -14.628 1.00 92.12 92 GLU A O 1
ATOM 723 N N . SER A 1 93 ? 2.719 2.436 -13.522 1.00 91.12 93 SER A N 1
ATOM 724 C CA . SER A 1 93 ? 3.399 1.137 -13.453 1.00 91.12 93 SER A CA 1
ATOM 725 C C . SER A 1 93 ? 2.572 0.086 -12.708 1.00 91.12 93 SER A C 1
ATOM 727 O O . SER A 1 93 ? 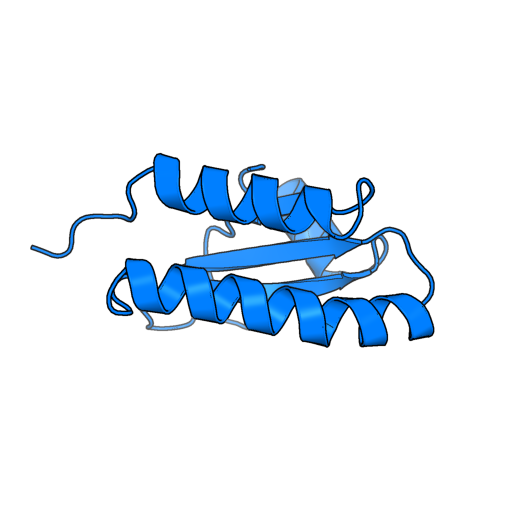2.399 -1.027 -13.209 1.00 91.12 93 SER A O 1
ATOM 729 N N . ALA A 1 94 ? 1.988 0.448 -11.562 1.00 92.88 94 ALA A N 1
ATOM 730 C CA . ALA A 1 94 ? 1.141 -0.428 -10.757 1.00 92.88 94 ALA A CA 1
ATOM 731 C C . ALA A 1 94 ? -0.090 -0.911 -11.536 1.00 92.88 94 ALA A C 1
ATOM 733 O O . ALA A 1 94 ? -0.398 -2.099 -11.528 1.00 92.88 94 ALA A O 1
ATOM 734 N N . ARG A 1 95 ? -0.759 -0.024 -12.284 1.00 92.44 95 ARG A N 1
ATOM 735 C CA . ARG A 1 95 ? -1.913 -0.402 -13.120 1.00 92.44 95 ARG A CA 1
ATOM 736 C C . ARG A 1 95 ? -1.536 -1.297 -14.298 1.00 92.44 95 ARG A C 1
ATOM 738 O O . ARG A 1 95 ? -2.370 -2.077 -14.752 1.00 92.44 95 ARG A O 1
ATOM 745 N N . LYS A 1 96 ? -0.314 -1.164 -14.816 1.00 91.44 96 LYS A N 1
ATOM 746 C CA . LYS A 1 96 ? 0.166 -1.937 -15.967 1.00 91.44 96 LYS A CA 1
ATOM 747 C C . LYS A 1 96 ? 0.695 -3.317 -15.576 1.00 91.44 96 LYS A C 1
ATOM 749 O O . LYS A 1 96 ? 0.470 -4.273 -16.312 1.00 91.44 96 LYS A O 1
ATOM 754 N N . ASN A 1 97 ? 1.424 -3.397 -14.465 1.00 89.81 97 ASN A N 1
ATOM 755 C CA . ASN A 1 97 ? 2.234 -4.564 -14.108 1.00 89.81 97 ASN A CA 1
ATOM 756 C C . ASN A 1 97 ? 1.857 -5.189 -12.757 1.00 89.81 97 ASN A C 1
ATOM 758 O O . ASN A 1 97 ? 2.246 -6.323 -12.491 1.00 89.81 97 ASN A O 1
ATOM 762 N N . GLY A 1 98 ? 1.153 -4.454 -11.895 1.00 87.44 98 GLY A N 1
ATOM 763 C CA . GLY A 1 98 ? 0.752 -4.923 -10.574 1.00 87.44 98 GLY A CA 1
ATOM 764 C C . GLY A 1 98 ? -0.483 -5.821 -10.610 1.00 87.44 98 GLY A C 1
ATOM 765 O O . GLY A 1 98 ? -1.300 -5.773 -11.533 1.00 87.44 98 GLY A O 1
ATOM 766 N N . VAL A 1 99 ? -0.640 -6.624 -9.560 1.00 90.75 99 VAL A N 1
ATOM 767 C CA . VAL A 1 99 ? -1.846 -7.419 -9.306 1.00 90.75 99 VAL A CA 1
ATOM 768 C C . VAL A 1 99 ? -2.750 -6.627 -8.376 1.00 90.75 99 VAL A C 1
ATOM 770 O O . VAL A 1 99 ? -2.352 -6.268 -7.273 1.00 90.75 99 VAL A O 1
ATOM 773 N N . ARG A 1 100 ? -3.972 -6.331 -8.816 1.00 91.44 100 ARG A N 1
ATOM 774 C CA . ARG A 1 100 ? -4.941 -5.602 -7.993 1.00 91.44 100 ARG A CA 1
ATOM 775 C C . ARG A 1 100 ? -5.425 -6.469 -6.826 1.00 91.44 100 ARG A C 1
ATOM 777 O O . ARG A 1 100 ? -5.837 -7.603 -7.066 1.00 91.44 100 ARG A O 1
ATOM 784 N N . LEU A 1 101 ? -5.421 -5.890 -5.624 1.00 89.62 101 LEU A N 1
ATOM 785 C CA . LEU A 1 101 ? -5.925 -6.477 -4.377 1.00 89.62 101 LEU A CA 1
ATOM 786 C C . LEU A 1 101 ? -7.338 -5.958 -4.016 1.00 89.62 101 LEU A C 1
ATOM 788 O O . LEU A 1 101 ? -7.714 -4.801 -4.363 1.00 89.62 101 LEU A O 1
#

Radius of gyration: 12.84 Å; Cα contacts (8 Å, |Δi|>4): 153; chains: 1; bounding box: 30×40×29 Å

Nearest PDB structures (foldseek):
  5d46-assembly1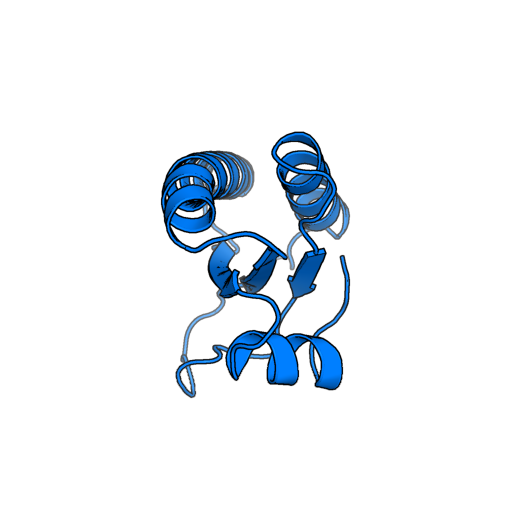_A  TM=6.766E-01  e=2.348E-01  Mus musculus
  5j0t-assembly1_A  TM=6.702E-01  e=3.062E-01  Homo sapiens
  2onf-assembly1_B  TM=5.051E-01  e=1.209E-01  Thermoplasma acidophilum
  4jcu-assembly1_A  TM=4.883E-01  e=1.409E+00  Deinococcus radiodurans R1 = ATCC 13939 = DSM 20539
  3c6v-assembly1_C  TM=4.161E-01  e=7.913E+00  Aspergillus fumigatus Af293

pLDDT: mean 86.44, std 12.4, range [36.22, 96.5]

Secondary structure (DSSP, 8-state):
--PPPPHHHHHHHHHHHHHH-TT-EEEE-SS-SSS---S--EEEEEEE-S-HHHHHHHHHHHHHHHHHHHHHTTTSSPEEEEEEETTSHHHHHHHHHSEE-